Protein AF-Q85FW1-F1 (afdb_monomer_lite)

Radius of gyration: 20.92 Å; chains: 1; bounding box: 59×37×29 Å

Structure (mmCIF, N/CA/C/O backbone):
data_AF-Q85FW1-F1
#
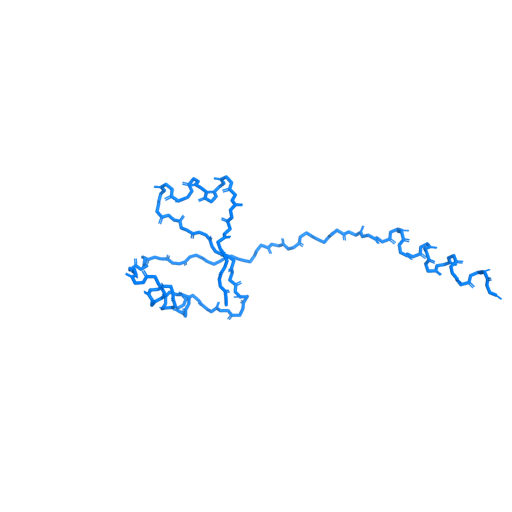_entry.id   AF-Q85FW1-F1
#
loop_
_atom_site.group_PDB
_atom_site.id
_atom_site.type_symbol
_atom_site.label_atom_id
_atom_site.label_alt_id
_atom_site.label_comp_id
_atom_site.label_asym_id
_atom_site.label_entity_id
_atom_site.label_seq_id
_atom_site.pdbx_PDB_ins_code
_atom_site.Cartn_x
_atom_site.Cartn_y
_atom_site.Cartn_z
_atom_site.occupancy
_atom_site.B_iso_or_equiv
_atom_site.auth_seq_id
_atom_site.auth_comp_id
_atom_site.auth_asym_id
_atom_site.auth_atom_id
_atom_site.pdbx_PDB_model_num
ATOM 1 N N . MET A 1 1 ? 6.038 -8.163 -3.570 1.00 72.75 1 MET A N 1
ATOM 2 C CA . MET A 1 1 ? 6.193 -7.555 -2.233 1.00 72.75 1 MET A CA 1
ATOM 3 C C . MET A 1 1 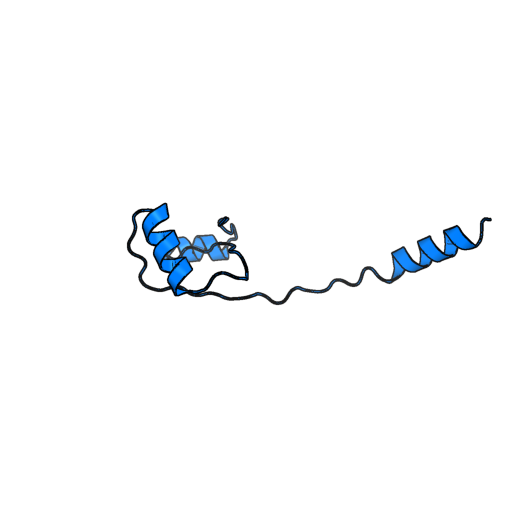? 5.302 -6.323 -2.145 1.00 72.75 1 MET A C 1
ATOM 5 O O . MET A 1 1 ? 5.241 -5.578 -3.120 1.00 72.75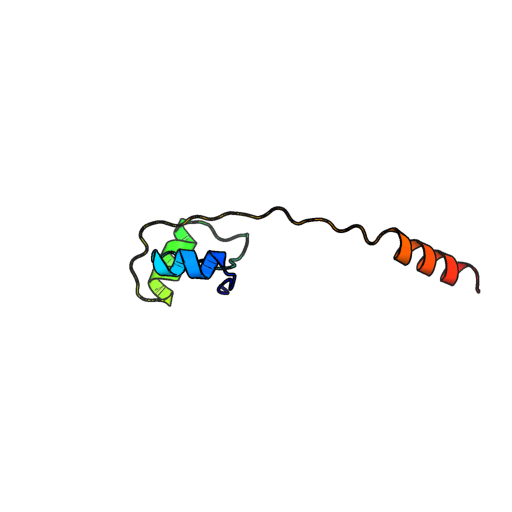 1 MET A O 1
ATOM 9 N N . ILE A 1 2 ? 4.573 -6.165 -1.037 1.00 90.50 2 ILE A N 1
ATOM 10 C CA . ILE A 1 2 ? 3.744 -4.987 -0.737 1.00 90.50 2 ILE A CA 1
ATOM 11 C C . ILE A 1 2 ? 4.306 -4.306 0.511 1.00 90.50 2 ILE A C 1
ATOM 13 O O . ILE A 1 2 ? 4.748 -5.003 1.422 1.00 90.50 2 ILE A O 1
ATOM 17 N N . ILE A 1 3 ? 4.318 -2.977 0.539 1.00 93.69 3 ILE A N 1
ATOM 18 C CA . ILE A 1 3 ? 4.842 -2.185 1.663 1.00 93.69 3 ILE A CA 1
ATOM 19 C C . ILE A 1 3 ? 3.755 -1.179 2.058 1.00 93.69 3 ILE A C 1
ATOM 21 O O . ILE A 1 3 ? 3.221 -0.521 1.162 1.00 93.69 3 ILE A O 1
ATOM 25 N N . PRO A 1 4 ? 3.358 -1.068 3.338 1.00 93.94 4 PRO A N 1
ATOM 26 C CA . PRO A 1 4 ? 2.391 -0.058 3.754 1.00 93.94 4 PRO A CA 1
ATOM 27 C C . PRO A 1 4 ? 2.978 1.345 3.576 1.00 93.94 4 PRO A C 1
ATOM 29 O O . PRO A 1 4 ? 4.156 1.573 3.837 1.00 93.94 4 PRO A O 1
ATOM 32 N N . ILE A 1 5 ? 2.152 2.285 3.122 1.00 94.62 5 ILE A N 1
ATOM 33 C CA . ILE A 1 5 ? 2.550 3.691 3.015 1.00 94.62 5 ILE A CA 1
ATOM 34 C C . ILE A 1 5 ? 2.116 4.384 4.298 1.00 94.62 5 ILE A C 1
ATOM 36 O O . ILE A 1 5 ? 0.920 4.415 4.577 1.00 94.62 5 ILE A O 1
ATOM 40 N N . LEU A 1 6 ? 3.071 4.941 5.044 1.00 94.88 6 LEU A N 1
ATOM 41 C CA . LEU A 1 6 ? 2.805 5.696 6.264 1.00 94.88 6 LEU A CA 1
ATOM 42 C C . LEU A 1 6 ? 2.908 7.198 5.977 1.00 94.88 6 LEU A C 1
ATOM 44 O O . LEU A 1 6 ? 3.968 7.717 5.652 1.00 94.88 6 LEU A O 1
ATOM 48 N N . THR A 1 7 ? 1.767 7.870 6.044 1.00 96.62 7 THR A N 1
ATOM 49 C CA . THR A 1 7 ? 1.558 9.316 5.854 1.00 96.62 7 THR A CA 1
ATOM 50 C C . THR A 1 7 ? 0.316 9.733 6.642 1.00 96.62 7 THR A C 1
ATOM 52 O O . THR A 1 7 ? -0.576 8.905 6.838 1.00 96.62 7 THR A O 1
ATOM 55 N N . ASP A 1 8 ? 0.164 11.006 7.000 1.00 97.88 8 ASP A N 1
ATOM 56 C CA . ASP A 1 8 ? -1.023 11.481 7.741 1.00 97.88 8 ASP A CA 1
ATOM 57 C C . ASP A 1 8 ? -2.335 11.134 7.025 1.00 97.88 8 ASP A C 1
ATOM 59 O O . ASP A 1 8 ? -3.306 10.656 7.617 1.00 97.88 8 ASP A O 1
ATOM 63 N N . LYS A 1 9 ? -2.337 11.270 5.693 1.00 94.88 9 LYS A N 1
ATOM 64 C CA . LYS A 1 9 ? -3.469 10.874 4.852 1.00 94.88 9 LYS A CA 1
ATOM 65 C C . LYS A 1 9 ? -3.781 9.382 4.963 1.00 94.88 9 LYS A C 1
ATOM 67 O O . LYS A 1 9 ? -4.953 9.013 4.988 1.00 94.88 9 LYS A O 1
ATOM 72 N N . SER A 1 10 ? -2.763 8.521 4.993 1.00 96.25 10 SER A N 1
ATOM 73 C CA . SER A 1 10 ? -2.972 7.074 5.130 1.00 96.25 10 SER A CA 1
ATOM 74 C C . SER A 1 10 ? -3.571 6.703 6.486 1.00 96.25 10 SER A C 1
ATOM 76 O O . SER A 1 10 ? -4.446 5.844 6.529 1.00 96.25 10 SER A O 1
ATOM 78 N N . THR A 1 11 ? -3.179 7.396 7.558 1.00 96.44 11 THR A N 1
ATOM 79 C CA . THR A 1 11 ? -3.733 7.197 8.902 1.00 96.44 11 THR A CA 1
ATOM 80 C C . THR A 1 11 ? -5.212 7.574 8.933 1.00 96.44 11 THR A C 1
ATOM 82 O O . THR A 1 11 ? -6.042 6.768 9.342 1.00 96.44 11 THR A O 1
ATOM 85 N N . ARG A 1 12 ? -5.580 8.724 8.356 1.00 97.62 12 ARG A N 1
ATOM 86 C CA . ARG A 1 12 ? -6.989 9.135 8.221 1.00 97.62 12 ARG A CA 1
ATOM 87 C C . ARG A 1 12 ? -7.830 8.150 7.399 1.00 97.62 12 ARG A C 1
ATOM 89 O O . ARG A 1 12 ? -8.999 7.918 7.687 1.00 97.62 12 ARG A O 1
ATOM 96 N N . LEU A 1 13 ? -7.260 7.564 6.345 1.00 97.19 13 LEU A N 1
ATOM 97 C CA . LEU A 1 13 ? -7.939 6.517 5.571 1.00 97.19 13 LEU A CA 1
ATOM 98 C C . LEU A 1 13 ? -8.121 5.231 6.389 1.00 97.19 13 LEU A C 1
ATOM 100 O O . LEU A 1 13 ? -9.141 4.555 6.243 1.00 97.19 13 LEU A O 1
ATOM 104 N N . MET A 1 14 ? -7.169 4.917 7.267 1.00 96.56 14 MET A N 1
ATOM 105 C CA . MET A 1 14 ? -7.203 3.734 8.123 1.00 96.56 14 MET A CA 1
ATOM 106 C C . MET A 1 14 ? -8.375 3.764 9.106 1.00 96.56 14 MET A C 1
ATOM 108 O O . MET A 1 14 ? -9.032 2.741 9.289 1.00 96.56 14 MET A O 1
ATOM 112 N N . GLU A 1 15 ? -8.698 4.937 9.654 1.00 96.81 15 GLU A N 1
ATOM 113 C CA . GLU A 1 15 ? -9.898 5.156 10.479 1.00 96.81 15 GLU A CA 1
ATOM 114 C C . GLU A 1 15 ? -11.180 4.778 9.717 1.00 96.81 15 GLU A C 1
ATOM 116 O O . GLU A 1 15 ? -12.094 4.164 10.264 1.00 96.81 15 GLU A O 1
ATOM 121 N N . MET A 1 16 ? -11.212 5.047 8.408 1.00 97.25 16 MET A N 1
ATOM 122 C CA . MET A 1 16 ? -12.296 4.658 7.498 1.00 97.25 16 MET A CA 1
ATOM 123 C C . MET A 1 16 ? -12.141 3.235 6.927 1.00 97.25 16 MET A C 1
ATOM 125 O O . MET A 1 16 ? -12.774 2.903 5.921 1.00 97.25 16 MET A O 1
ATOM 129 N N . ARG A 1 17 ? -11.293 2.389 7.532 1.00 96.12 17 ARG A N 1
ATOM 130 C CA . ARG A 1 17 ? -11.001 1.004 7.108 1.00 96.12 17 ARG A CA 1
ATOM 131 C C . ARG A 1 17 ? -10.447 0.891 5.682 1.00 96.12 17 ARG A C 1
ATOM 133 O O . ARG A 1 17 ? -10.627 -0.125 5.009 1.00 96.12 17 ARG A O 1
ATOM 140 N N . GLN A 1 18 ? -9.771 1.935 5.207 1.00 96.50 18 GLN A N 1
ATOM 141 C CA . GLN A 1 18 ? -9.103 1.966 3.909 1.00 96.50 18 GLN A CA 1
ATOM 142 C C . GLN A 1 18 ? -7.587 1.951 4.104 1.00 96.50 18 GLN A C 1
ATOM 144 O O . GLN A 1 18 ? -7.013 2.828 4.741 1.00 96.50 18 GLN A O 1
ATOM 149 N N . TYR A 1 19 ? -6.925 0.964 3.508 1.00 96.25 19 TYR A N 1
ATOM 150 C CA . TYR A 1 19 ? -5.487 0.753 3.664 1.00 96.25 19 TYR A CA 1
ATOM 151 C C . TYR A 1 19 ? -4.750 1.044 2.358 1.00 96.25 19 TYR A C 1
ATOM 153 O O . TYR A 1 19 ? -5.237 0.722 1.271 1.00 96.25 19 TYR A O 1
ATOM 161 N N . THR A 1 20 ? -3.564 1.645 2.466 1.00 96.06 20 THR A N 1
ATOM 162 C CA . THR A 1 20 ? -2.762 2.065 1.310 1.00 96.06 20 THR A CA 1
ATOM 163 C C . THR A 1 20 ? -1.422 1.337 1.298 1.00 96.06 20 THR A C 1
ATOM 165 O O . THR A 1 20 ? -0.694 1.341 2.288 1.00 96.06 20 THR A O 1
ATOM 168 N N . PHE A 1 21 ? -1.082 0.736 0.156 1.00 95.12 21 PHE A N 1
ATOM 169 C CA . PHE A 1 21 ? 0.151 -0.029 -0.024 1.00 95.12 21 PHE A CA 1
ATOM 170 C C . PHE A 1 21 ? 0.882 0.403 -1.292 1.00 95.12 21 PHE A C 1
ATOM 172 O O . PHE A 1 21 ? 0.266 0.648 -2.332 1.00 95.12 21 PHE A O 1
ATOM 179 N N . GLN A 1 22 ? 2.207 0.412 -1.227 1.00 94.19 22 GLN A N 1
ATOM 180 C CA . GLN A 1 22 ? 3.070 0.420 -2.392 1.00 94.19 22 GLN A CA 1
ATOM 181 C C . GLN A 1 22 ? 3.124 -0.993 -2.973 1.00 94.19 22 GLN A C 1
ATOM 183 O O . GLN A 1 22 ? 3.411 -1.970 -2.279 1.00 94.19 22 GLN A O 1
ATOM 188 N N . VAL A 1 23 ? 2.819 -1.096 -4.265 1.00 93.69 23 VAL A N 1
ATOM 189 C CA . VAL A 1 23 ? 2.690 -2.365 -4.989 1.00 93.69 23 VAL A CA 1
ATOM 190 C C . VAL A 1 23 ? 3.522 -2.335 -6.266 1.00 93.69 23 VAL A C 1
ATOM 192 O O . VAL A 1 23 ? 3.805 -1.265 -6.810 1.00 93.69 23 VAL A O 1
ATOM 195 N N . SER A 1 24 ? 3.880 -3.512 -6.787 1.00 91.31 24 SER A N 1
ATOM 196 C CA . SER A 1 24 ? 4.580 -3.603 -8.072 1.00 91.31 24 SER A CA 1
ATOM 197 C C . SER A 1 24 ? 3.743 -2.975 -9.201 1.00 91.31 24 SER A C 1
ATOM 199 O O . SER A 1 24 ? 2.550 -3.287 -9.334 1.00 91.31 24 SER A O 1
ATOM 201 N N . PRO A 1 25 ? 4.339 -2.143 -10.078 1.00 88.31 25 PRO A N 1
ATOM 202 C CA . PRO A 1 25 ? 3.621 -1.510 -11.182 1.00 88.31 25 PRO A CA 1
ATOM 203 C C . PRO A 1 25 ? 2.942 -2.502 -12.133 1.00 88.31 25 PRO A C 1
ATOM 205 O O . PRO A 1 25 ? 1.914 -2.147 -12.726 1.00 88.31 25 PRO A O 1
ATOM 208 N N . LYS A 1 26 ? 3.477 -3.727 -12.243 1.00 90.38 26 LYS A N 1
ATOM 209 C CA . LYS A 1 26 ? 3.010 -4.791 -13.148 1.00 90.38 26 LYS A CA 1
ATOM 210 C C . LYS A 1 26 ? 1.722 -5.483 -12.678 1.00 90.38 26 LYS A C 1
ATOM 212 O O . LYS A 1 26 ? 1.014 -6.063 -13.488 1.00 90.38 26 LYS A O 1
ATOM 217 N N . MET A 1 27 ? 1.380 -5.393 -11.393 1.00 91.31 27 MET A N 1
ATOM 218 C CA . MET A 1 27 ? 0.284 -6.174 -10.804 1.00 91.31 27 MET A CA 1
ATOM 219 C C . MET A 1 27 ? -1.099 -5.646 -11.216 1.00 91.31 27 MET A C 1
ATOM 221 O O . MET A 1 27 ? -1.346 -4.437 -11.133 1.00 91.31 27 MET A O 1
ATOM 225 N N . ARG A 1 28 ? -2.021 -6.513 -11.651 1.00 94.00 28 ARG A N 1
ATOM 226 C CA . ARG A 1 28 ? -3.393 -6.106 -12.010 1.00 94.00 28 ARG A CA 1
ATOM 227 C C . ARG A 1 28 ? -4.299 -6.064 -10.774 1.00 94.00 28 ARG A C 1
ATOM 229 O O . ARG A 1 28 ? -3.993 -6.652 -9.742 1.00 94.00 28 ARG A O 1
ATOM 236 N N . LYS A 1 29 ? -5.442 -5.372 -10.879 1.00 93.75 29 LYS A N 1
ATOM 237 C CA . LYS A 1 29 ? -6.421 -5.253 -9.778 1.00 93.75 29 LYS A CA 1
ATOM 238 C C . LYS A 1 29 ? -6.978 -6.607 -9.284 1.00 93.75 29 LYS A C 1
ATOM 240 O O . LYS A 1 29 ? -7.052 -6.759 -8.067 1.00 93.75 29 LYS A O 1
ATOM 245 N N . PRO A 1 30 ? -7.348 -7.577 -10.153 1.00 95.31 30 PRO A N 1
ATOM 246 C CA . PRO A 1 30 ? -7.867 -8.869 -9.692 1.00 95.31 30 PRO A CA 1
ATOM 247 C C . PRO A 1 30 ? -6.825 -9.666 -8.903 1.00 95.31 30 PRO A C 1
ATOM 249 O O . PRO A 1 30 ? -7.131 -10.189 -7.835 1.00 95.31 30 PRO A O 1
ATOM 252 N N . ASP A 1 31 ? -5.583 -9.678 -9.389 1.00 94.50 31 ASP A N 1
ATOM 253 C CA . ASP A 1 31 ? -4.467 -10.363 -8.731 1.00 94.50 31 ASP A CA 1
ATOM 254 C C . ASP A 1 31 ? -4.179 -9.740 -7.366 1.00 94.50 31 ASP A C 1
ATOM 256 O O . ASP A 1 31 ? -3.972 -10.452 -6.388 1.00 94.50 31 ASP A O 1
ATOM 260 N N . LEU A 1 32 ? -4.226 -8.402 -7.280 1.00 94.62 32 LEU A N 1
ATOM 261 C CA . LEU A 1 32 ? -4.042 -7.680 -6.022 1.00 94.62 32 LEU A CA 1
ATOM 262 C C . LEU A 1 32 ? -5.087 -8.088 -4.984 1.00 94.62 32 LEU A C 1
ATOM 264 O O . LEU A 1 32 ? -4.748 -8.316 -3.828 1.00 94.62 32 LEU A O 1
ATOM 268 N N . ARG A 1 33 ? -6.352 -8.180 -5.405 1.00 95.56 33 ARG A N 1
ATOM 269 C CA . ARG A 1 33 ? -7.456 -8.565 -4.530 1.00 95.56 33 ARG A CA 1
ATOM 270 C C . ARG A 1 33 ? -7.230 -9.963 -3.961 1.00 95.56 33 ARG A C 1
ATOM 272 O O . ARG A 1 33 ? -7.191 -10.103 -2.746 1.00 95.56 33 ARG A O 1
ATOM 279 N N . ARG A 1 34 ? -6.990 -10.951 -4.830 1.00 96.06 34 ARG A N 1
ATOM 280 C CA . ARG A 1 34 ? -6.738 -12.345 -4.425 1.00 96.06 34 ARG A CA 1
ATOM 281 C C . ARG A 1 34 ? -5.534 -12.453 -3.491 1.00 96.06 34 ARG A C 1
ATOM 283 O O . ARG A 1 34 ? -5.615 -13.100 -2.455 1.00 96.06 34 ARG A O 1
ATOM 290 N N . TYR A 1 35 ? -4.440 -11.773 -3.831 1.00 95.12 35 TYR A N 1
ATOM 291 C CA . TYR A 1 35 ? -3.223 -11.763 -3.024 1.00 95.12 35 TYR A CA 1
ATOM 292 C C . TYR A 1 35 ? -3.457 -11.188 -1.620 1.00 95.12 35 TYR A C 1
ATOM 294 O O . TYR A 1 35 ? -2.995 -11.763 -0.639 1.00 95.12 35 TYR A O 1
ATOM 302 N N . LEU A 1 36 ? -4.176 -10.065 -1.508 1.00 94.94 36 LEU A N 1
ATOM 303 C CA . LEU A 1 36 ? -4.482 -9.445 -0.216 1.00 94.94 36 LEU A CA 1
ATOM 304 C C . LEU A 1 36 ? -5.424 -10.314 0.624 1.00 94.94 36 LEU A C 1
ATOM 306 O O . LEU A 1 36 ? -5.174 -10.493 1.814 1.00 94.94 36 LEU A O 1
ATOM 310 N N . GLU A 1 37 ? -6.464 -10.876 0.003 1.00 96.69 37 GLU A N 1
ATOM 311 C CA . GLU A 1 37 ? -7.406 -11.784 0.666 1.00 96.69 37 GLU A CA 1
ATOM 312 C C . GLU A 1 37 ? -6.673 -13.012 1.234 1.00 96.69 37 GLU A C 1
ATOM 314 O O . GLU A 1 37 ? -6.866 -13.356 2.396 1.00 96.69 37 GLU A O 1
ATOM 319 N N . GLN A 1 38 ? -5.750 -13.609 0.472 1.00 96.44 38 GLN A N 1
ATOM 320 C CA . GLN A 1 38 ? -4.944 -14.751 0.923 1.00 96.44 38 GLN A CA 1
ATOM 321 C C . GLN A 1 38 ? -3.911 -14.374 1.994 1.00 96.44 38 GLN A C 1
ATOM 323 O O . GLN A 1 38 ? -3.754 -15.082 2.986 1.00 96.44 38 GLN A O 1
ATOM 328 N N . ARG A 1 39 ? -3.191 -13.259 1.817 1.00 94.56 39 ARG A N 1
ATOM 329 C CA . ARG A 1 39 ? -2.077 -12.875 2.701 1.00 94.56 39 ARG A CA 1
ATOM 330 C C . ARG A 1 39 ? -2.533 -12.443 4.093 1.00 94.56 39 ARG A C 1
ATOM 332 O O . ARG A 1 39 ? -1.781 -12.642 5.050 1.00 94.56 39 ARG A O 1
ATOM 339 N N . PHE A 1 40 ? -3.704 -11.814 4.175 1.00 94.12 40 PHE A N 1
ATOM 340 C CA . PHE A 1 40 ? -4.248 -11.239 5.405 1.00 94.12 40 PHE A CA 1
ATOM 341 C C . PHE A 1 40 ? -5.510 -11.945 5.903 1.00 94.12 40 PHE A C 1
ATOM 343 O O . PHE A 1 40 ? -5.974 -11.607 6.984 1.00 94.12 40 PHE A O 1
ATOM 350 N N . GLN A 1 41 ? -6.047 -12.916 5.155 1.00 96.88 41 GLN A N 1
ATOM 351 C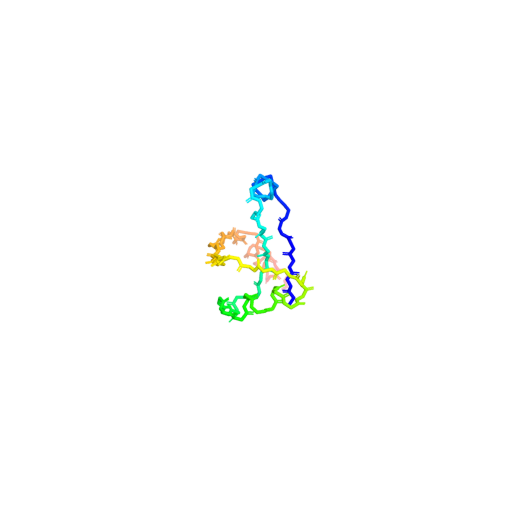 CA . GLN A 1 41 ? -7.246 -13.682 5.527 1.00 96.88 41 GLN A CA 1
ATOM 352 C C . GLN A 1 41 ? -8.469 -12.777 5.765 1.00 96.88 41 GLN A C 1
ATOM 354 O O . GLN A 1 41 ? -9.266 -12.985 6.674 1.00 96.88 41 GLN A O 1
ATOM 359 N N . VAL A 1 42 ? -8.617 -11.745 4.930 1.00 95.81 42 VAL A N 1
ATOM 360 C CA . VAL A 1 42 ? -9.708 -10.758 5.004 1.00 95.81 42 VAL A CA 1
ATOM 361 C C . VAL A 1 42 ? -10.503 -10.725 3.708 1.00 95.81 42 VAL A C 1
ATOM 363 O O . VAL A 1 42 ? -9.992 -11.071 2.648 1.00 95.81 42 VAL A O 1
ATOM 366 N N . LYS A 1 43 ? -11.742 -10.229 3.764 1.00 96.88 43 LYS A N 1
ATOM 367 C CA . LYS A 1 43 ? -12.555 -9.959 2.572 1.00 96.88 43 LYS A CA 1
ATOM 368 C C . LYS A 1 43 ? -12.334 -8.525 2.096 1.00 96.88 43 LYS A C 1
ATOM 370 O O . LYS A 1 43 ? -12.679 -7.574 2.794 1.00 96.88 43 LYS A O 1
ATOM 375 N N . VAL A 1 44 ? -11.803 -8.352 0.887 1.00 96.44 44 VAL A N 1
ATOM 376 C CA . VAL A 1 44 ? -11.596 -7.024 0.290 1.00 96.44 44 VAL A CA 1
ATOM 377 C C . VAL A 1 44 ? -12.881 -6.584 -0.410 1.00 96.44 44 VAL A C 1
ATOM 379 O O . VAL A 1 44 ? -13.440 -7.340 -1.189 1.00 96.44 44 VAL A O 1
ATOM 382 N N . LEU A 1 45 ? -13.374 -5.363 -0.185 1.00 96.62 45 LEU A N 1
ATOM 383 C CA . LEU A 1 45 ? -14.592 -4.882 -0.863 1.00 96.62 45 LEU A CA 1
ATOM 384 C C . LEU A 1 45 ? -14.286 -4.337 -2.261 1.00 96.62 45 LEU A C 1
ATOM 386 O O . LEU A 1 45 ? -14.862 -4.783 -3.254 1.00 96.62 45 LEU A O 1
ATOM 390 N N . ALA A 1 46 ? -13.326 -3.420 -2.350 1.00 96.00 46 ALA A N 1
ATOM 391 C CA . ALA A 1 46 ? -12.907 -2.781 -3.589 1.00 96.00 46 ALA A CA 1
ATOM 392 C C . ALA A 1 46 ? -11.411 -2.450 -3.546 1.00 96.00 46 ALA A C 1
ATOM 394 O O . ALA A 1 46 ? -10.840 -2.247 -2.478 1.00 96.00 46 ALA A O 1
ATOM 395 N N . VAL A 1 47 ? -10.780 -2.368 -4.722 1.00 95.81 47 VAL A N 1
ATOM 396 C CA . VAL A 1 47 ? -9.359 -2.018 -4.860 1.00 95.81 47 VAL A CA 1
ATOM 397 C C . VAL A 1 47 ? -9.209 -0.817 -5.785 1.00 95.81 47 VAL A C 1
ATOM 399 O O . VAL A 1 47 ? -9.650 -0.836 -6.939 1.00 95.81 47 VAL A O 1
ATOM 402 N N . ARG A 1 48 ? -8.519 0.217 -5.298 1.00 94.75 48 ARG A N 1
ATOM 403 C CA . ARG A 1 48 ? -8.084 1.370 -6.094 1.00 94.75 48 ARG A CA 1
ATOM 404 C C . ARG A 1 48 ? -6.582 1.249 -6.346 1.00 94.75 48 ARG A C 1
ATOM 406 O O . ARG A 1 48 ? -5.823 0.930 -5.441 1.00 94.75 48 ARG A O 1
ATOM 413 N N . LYS A 1 49 ? -6.158 1.488 -7.588 1.00 93.19 49 LYS A N 1
ATOM 414 C CA . LYS A 1 49 ? -4.743 1.524 -7.981 1.00 93.19 49 LYS A CA 1
ATOM 415 C C . LYS A 1 49 ? -4.503 2.821 -8.734 1.00 93.19 49 LYS A C 1
ATOM 417 O O . LYS A 1 49 ? -5.216 3.090 -9.697 1.00 93.19 49 LYS A O 1
ATOM 422 N N . SER A 1 50 ? -3.502 3.578 -8.307 1.00 92.31 50 SER A N 1
ATOM 423 C CA . SER A 1 50 ? -3.015 4.770 -8.995 1.00 92.31 50 SER A CA 1
ATOM 424 C C . SER A 1 50 ? -1.505 4.655 -9.184 1.00 92.31 50 SER A C 1
ATOM 426 O O . SER A 1 50 ? -0.828 4.014 -8.379 1.00 92.31 50 SER A O 1
ATOM 428 N N . ARG A 1 51 ? -0.990 5.237 -10.267 1.00 90.50 51 ARG A N 1
ATOM 429 C CA . ARG A 1 51 ? 0.445 5.442 -10.469 1.00 90.50 51 ARG A CA 1
ATOM 430 C C . ARG A 1 51 ? 0.689 6.943 -10.314 1.00 90.50 51 ARG A C 1
ATOM 432 O O . ARG A 1 51 ? 0.233 7.684 -11.183 1.00 90.50 51 ARG A O 1
ATOM 439 N N . PRO A 1 52 ? 1.311 7.403 -9.214 1.00 87.00 52 PRO A N 1
ATOM 440 C CA . PRO A 1 52 ? 1.617 8.818 -9.066 1.00 87.00 52 PRO A CA 1
ATOM 441 C C . PRO A 1 52 ? 2.623 9.236 -10.140 1.00 87.00 52 PRO A C 1
ATOM 443 O O . PRO A 1 52 ? 3.485 8.442 -10.526 1.00 87.00 52 PRO A O 1
ATOM 446 N N . ASN A 1 53 ? 2.513 10.474 -10.623 1.00 86.69 53 ASN A N 1
ATOM 447 C CA . ASN A 1 53 ? 3.545 11.027 -11.487 1.00 86.69 53 ASN A CA 1
ATOM 448 C C . ASN A 1 53 ? 4.845 11.160 -10.682 1.00 86.69 53 ASN A C 1
ATOM 450 O O . ASN A 1 53 ? 4.824 11.604 -9.531 1.00 86.69 53 ASN A O 1
ATOM 454 N N . ARG A 1 54 ? 5.972 10.768 -11.276 1.00 82.94 54 ARG A N 1
ATOM 455 C CA . ARG A 1 54 ? 7.279 10.985 -10.663 1.00 82.94 54 ARG A CA 1
ATOM 456 C C . ARG A 1 54 ? 7.687 12.419 -10.961 1.00 82.94 54 ARG A C 1
ATOM 458 O O . ARG A 1 54 ? 7.871 12.778 -12.119 1.00 82.94 54 ARG A O 1
ATOM 465 N N . MET A 1 55 ? 7.865 13.222 -9.918 1.00 80.00 55 MET A N 1
ATOM 466 C CA . MET A 1 55 ? 8.508 14.520 -10.075 1.00 80.00 55 MET A CA 1
ATOM 467 C C . MET A 1 55 ? 9.956 14.287 -10.523 1.00 80.00 55 MET A C 1
ATOM 469 O O . MET A 1 55 ? 10.739 13.657 -9.808 1.00 80.00 55 MET A O 1
ATOM 473 N N . ILE A 1 56 ? 10.290 14.728 -11.736 1.00 78.88 56 ILE A N 1
ATOM 474 C CA . ILE A 1 56 ? 11.664 14.712 -12.239 1.00 78.88 56 ILE A CA 1
ATOM 475 C C . ILE A 1 56 ? 12.341 15.962 -11.686 1.00 78.88 56 ILE A C 1
ATOM 477 O O . ILE A 1 56 ? 12.058 17.071 -12.131 1.00 78.88 56 ILE A O 1
ATOM 481 N N . VAL A 1 57 ? 13.216 15.780 -10.703 1.00 75.62 57 VAL A N 1
ATOM 482 C CA . VAL A 1 57 ? 14.103 16.846 -10.229 1.00 75.62 57 VAL A CA 1
ATOM 483 C C . VAL A 1 57 ? 15.308 16.881 -11.167 1.00 75.62 57 VAL A C 1
ATOM 485 O O . VAL A 1 57 ? 15.949 15.851 -11.376 1.00 75.62 57 VAL A O 1
ATOM 488 N N . ARG A 1 58 ? 15.591 18.036 -11.779 1.00 69.44 58 ARG A N 1
ATOM 489 C CA . ARG A 1 58 ? 16.757 18.214 -12.655 1.00 69.44 58 ARG A CA 1
ATOM 490 C C . ARG A 1 58 ? 17.963 18.590 -11.800 1.00 69.44 58 ARG A C 1
ATOM 492 O O . ARG A 1 58 ? 18.045 19.717 -11.333 1.00 69.44 58 ARG A O 1
ATOM 499 N N . LEU A 1 59 ? 18.894 17.658 -11.617 1.00 64.56 59 LEU A N 1
ATOM 500 C CA . LEU A 1 59 ? 20.221 17.931 -11.053 1.00 64.56 59 LEU A CA 1
ATOM 501 C C . LEU A 1 59 ? 21.214 18.184 -12.201 1.00 64.56 59 LEU A C 1
ATOM 503 O O . LEU A 1 59 ? 22.226 17.506 -12.315 1.00 64.56 59 LEU A O 1
ATOM 507 N N . ALA A 1 60 ? 20.841 19.060 -13.137 1.00 57.62 60 ALA A N 1
ATOM 508 C CA . ALA A 1 60 ? 21.581 19.233 -14.388 1.00 57.62 60 ALA A CA 1
ATOM 509 C C . ALA A 1 60 ? 22.804 20.148 -14.223 1.00 57.62 60 ALA A C 1
ATOM 511 O O . ALA A 1 60 ? 23.824 19.921 -14.850 1.00 57.62 60 ALA A O 1
ATOM 512 N N . GLU A 1 61 ? 22.755 21.140 -13.333 1.00 57.59 61 GLU A N 1
ATOM 513 C CA . GLU A 1 61 ? 23.821 22.151 -13.307 1.00 57.59 61 GLU A CA 1
ATOM 514 C C . GLU A 1 61 ? 25.124 21.676 -12.646 1.00 57.59 61 GLU A C 1
ATOM 516 O O . GLU A 1 61 ? 26.191 22.162 -12.998 1.00 57.59 61 GLU A O 1
ATOM 521 N N . SER A 1 62 ? 25.088 20.715 -11.715 1.00 59.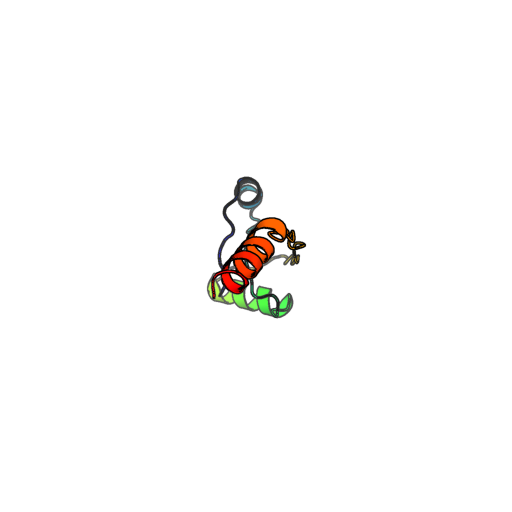16 62 SER A N 1
ATOM 522 C CA . SER A 1 62 ? 26.293 20.319 -10.969 1.00 59.16 62 SER A CA 1
ATOM 523 C C . SER A 1 62 ? 27.086 19.175 -11.604 1.00 59.16 62 SER A C 1
ATOM 525 O O . SER A 1 62 ? 28.303 19.130 -11.449 1.00 59.16 62 SER A O 1
ATOM 527 N N . ILE A 1 63 ? 26.435 18.250 -12.313 1.00 61.56 63 ILE A N 1
ATOM 528 C CA . ILE A 1 63 ? 27.111 17.076 -12.892 1.00 61.56 63 ILE A CA 1
ATOM 529 C C . ILE A 1 63 ? 27.896 17.479 -14.144 1.00 61.56 63 ILE A C 1
ATOM 531 O O . ILE A 1 63 ? 29.048 17.074 -14.296 1.00 61.56 63 ILE A O 1
ATOM 535 N N . ASP A 1 64 ? 27.312 18.335 -14.985 1.00 60.81 64 ASP A N 1
ATOM 536 C CA . ASP A 1 64 ? 27.933 18.795 -16.230 1.00 60.81 64 ASP A CA 1
ATOM 537 C C . ASP A 1 64 ? 29.185 19.652 -15.954 1.00 60.81 64 ASP A C 1
ATOM 539 O O . ASP A 1 64 ? 30.190 19.530 -16.651 1.00 60.81 64 ASP A O 1
ATOM 543 N N . LEU A 1 65 ? 29.177 20.453 -14.877 1.00 62.34 65 LEU A N 1
ATOM 544 C CA . LEU A 1 65 ? 30.343 21.228 -14.430 1.00 62.34 65 LEU A CA 1
ATOM 545 C C . LEU A 1 65 ? 31.464 20.351 -13.848 1.00 62.34 65 LEU A C 1
ATOM 547 O O . LEU A 1 65 ? 32.638 2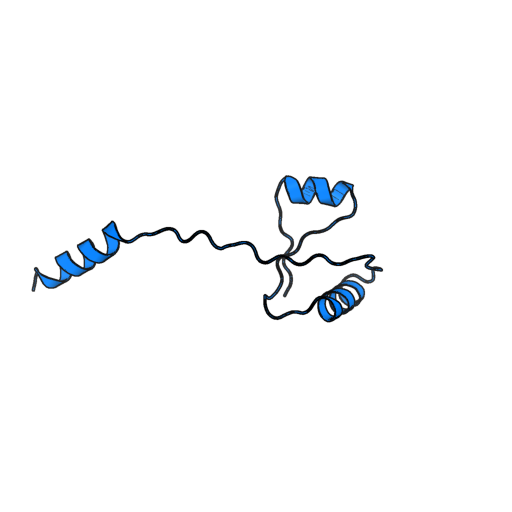0.642 -14.074 1.00 62.34 65 LEU A O 1
ATOM 551 N N . LEU A 1 66 ? 31.131 19.280 -13.117 1.00 64.38 66 LEU A N 1
ATOM 552 C CA . LEU A 1 66 ? 32.119 18.331 -12.583 1.00 64.38 66 LEU A CA 1
ATOM 553 C C . LEU A 1 66 ? 32.764 17.491 -13.694 1.00 64.38 66 LEU A C 1
ATOM 555 O O . LEU A 1 66 ? 33.976 17.272 -13.664 1.00 64.38 66 LEU A O 1
ATOM 559 N N . ALA A 1 67 ? 31.974 17.070 -14.686 1.00 65.44 67 ALA A N 1
ATOM 560 C CA . ALA A 1 67 ? 32.476 16.403 -15.884 1.00 65.44 67 ALA A CA 1
ATOM 561 C C . ALA A 1 67 ? 33.418 17.332 -16.673 1.00 65.44 67 ALA A C 1
ATOM 563 O O . ALA A 1 67 ? 34.551 16.953 -16.962 1.00 65.44 67 ALA A O 1
ATOM 564 N N . TYR A 1 68 ? 33.015 18.590 -16.891 1.00 65.25 68 TYR A N 1
ATOM 565 C CA . TYR A 1 68 ? 33.832 19.600 -17.573 1.00 65.25 68 TYR A CA 1
ATOM 566 C C . TYR A 1 68 ? 35.142 19.937 -16.833 1.00 65.25 68 TYR A C 1
ATOM 568 O O . TYR A 1 68 ? 36.188 20.114 -17.457 1.00 65.25 68 TYR A O 1
ATOM 576 N N . ALA A 1 69 ? 35.121 20.006 -15.498 1.00 66.06 69 ALA A N 1
ATOM 577 C CA . ALA A 1 69 ? 36.318 20.291 -14.702 1.00 66.06 69 ALA A CA 1
ATOM 578 C C . ALA A 1 69 ? 37.327 19.124 -14.706 1.00 66.06 69 ALA A C 1
ATOM 580 O O . ALA A 1 69 ? 38.535 19.360 -14.684 1.00 66.06 69 ALA A O 1
ATOM 581 N N . SER A 1 70 ? 36.847 17.876 -14.775 1.00 61.88 70 SER A N 1
ATOM 582 C CA . SER A 1 70 ? 37.696 16.679 -14.857 1.00 61.88 70 SER A CA 1
ATOM 583 C C . SER A 1 70 ? 38.407 16.541 -16.208 1.00 61.88 70 SER A C 1
ATOM 585 O O . SER A 1 70 ? 39.499 15.983 -16.261 1.00 61.88 70 SER A O 1
ATOM 587 N N . GLU A 1 71 ? 37.808 17.037 -17.292 1.00 69.12 71 GLU A N 1
ATOM 588 C CA . GLU A 1 71 ? 38.353 16.946 -18.656 1.00 69.12 71 GLU A CA 1
ATOM 589 C C . GLU A 1 71 ? 39.444 17.991 -18.949 1.00 69.12 71 GLU A C 1
ATOM 591 O O . GLU A 1 71 ? 40.245 17.810 -19.860 1.00 69.12 71 GLU A O 1
ATOM 596 N N . LYS A 1 72 ? 39.501 19.081 -18.173 1.00 57.16 72 LYS A N 1
ATOM 597 C CA . LYS A 1 72 ? 40.428 20.215 -18.363 1.00 57.16 72 LYS A CA 1
ATOM 598 C C . LYS A 1 72 ? 41.715 20.151 -17.530 1.00 57.16 72 LYS A C 1
ATOM 600 O O . LYS A 1 72 ? 42.576 21.009 -17.710 1.00 57.16 72 LYS A O 1
ATOM 605 N N . SER A 1 73 ? 41.829 19.200 -16.601 1.00 52.16 73 SER A N 1
ATOM 606 C CA . SER A 1 73 ? 42.972 19.070 -15.680 1.00 52.16 73 SER A CA 1
ATOM 607 C C . SER A 1 73 ? 44.005 18.010 -16.105 1.00 52.16 73 SER A C 1
ATOM 609 O O . SER A 1 73 ? 44.936 17.749 -15.341 1.00 52.16 73 SER A O 1
ATOM 611 N N . ASN A 1 74 ? 43.841 17.396 -17.278 1.00 49.81 74 ASN A N 1
ATOM 612 C CA . ASN A 1 74 ? 44.754 16.406 -17.861 1.00 49.81 74 ASN A CA 1
ATOM 613 C C . ASN A 1 74 ? 45.374 16.963 -19.147 1.00 49.81 74 ASN A C 1
ATOM 615 O O . ASN A 1 74 ? 46.542 16.625 -19.430 1.00 49.81 74 ASN A O 1
#

InterPro domains:
  IPR012677 Nucleotide-binding alpha-beta plait domain superfamily [G3DSA:3.30.70.330] (1-73)
  IPR012678 Ribosomal protein uL23/eL15/eS24 core domain superfamily [SSF54189] (2-69)
  IPR013025 Large ribosomal subunit protein uL23-like [PF00276] (3-54)

Organism: Cyanidioschyzon merolae (strain NIES-3377 / 10D) (NCBI:txid280699)

Secondary structure (DSSP, 8-state):
--EE--SHHHHHHHHTT---EE--TT--HHHHHHHHHHHHT----------PPP-----HHHHHHHHHHHHS--

Sequence (74 aa):
MIIPILTDKSTRLMEMRQYTFQVSPKMRKPDLRRYLEQRFQVKVLAVRKSRPNRMIVRLAESIDLLAYASEKSN

pLDDT: mean 85.86, std 14.37, range [49.81, 97.88]

Foldseek 3Di:
DKAWDDDPVQVVVVVVVHTDIDDDPPDDQVNVQVCCCVVVVDHDDGDDDDDDDDPDDDPPPPPVVVVVVVVPPD